Protein AF-A0A2N2KAP6-F1 (afdb_monomer_lite)

Sequence (60 aa):
MAELYSEGRKPTDEVAEEIIKR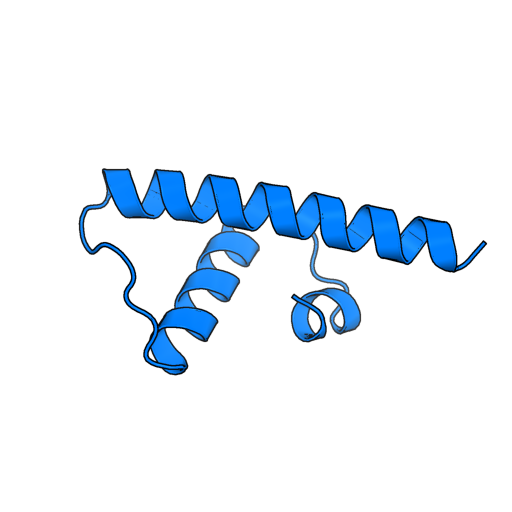LEAKGNYIPSSDRARREYAYVLLKEYRKYIKDHSDSGR

Radius of gyration: 12.19 Å; chains: 1; bounding box: 30×20×29 Å

pLDDT: mean 91.35, std 9.25, range [48.09, 97.25]

Structure (mmCIF, N/CA/C/O backbone):
data_AF-A0A2N2KAP6-F1
#
_entry.id   AF-A0A2N2KAP6-F1
#
loop_
_atom_site.group_PDB
_atom_site.id
_atom_site.type_symbol
_atom_site.label_atom_id
_atom_site.label_alt_id
_atom_site.label_comp_id
_atom_site.label_asym_id
_atom_site.label_entity_id
_atom_site.label_seq_id
_atom_site.pdbx_PDB_ins_code
_atom_site.Cartn_x
_atom_site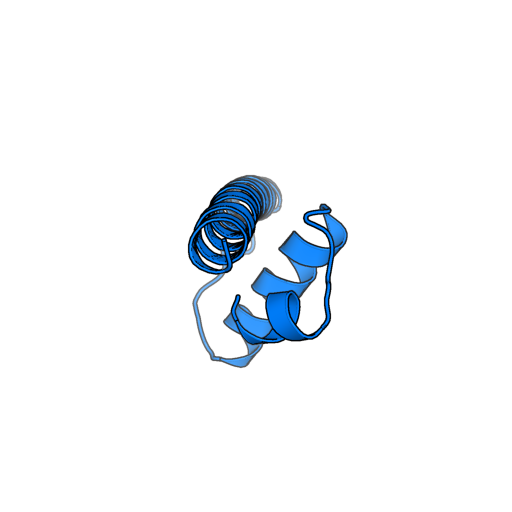.Cartn_y
_atom_site.Cartn_z
_atom_site.occupancy
_atom_site.B_iso_or_equiv
_atom_site.auth_seq_id
_atom_site.auth_comp_id
_atom_site.auth_asym_id
_atom_site.auth_atom_id
_atom_site.pdbx_PDB_model_num
ATOM 1 N N . MET A 1 1 ? -4.298 -7.394 2.062 1.00 86.31 1 MET A N 1
ATOM 2 C CA . MET A 1 1 ? -5.005 -6.335 2.814 1.00 86.31 1 MET A CA 1
ATOM 3 C C . MET A 1 1 ? -5.497 -6.835 4.165 1.00 86.31 1 MET A C 1
ATOM 5 O O . MET A 1 1 ? -5.056 -6.279 5.157 1.00 86.31 1 MET A O 1
ATOM 9 N N . ALA A 1 2 ? -6.316 -7.894 4.228 1.00 89.94 2 ALA A N 1
ATOM 10 C CA . ALA A 1 2 ? -6.841 -8.430 5.493 1.00 89.94 2 ALA A CA 1
ATOM 11 C C . ALA A 1 2 ? -5.758 -8.766 6.539 1.00 89.94 2 ALA A C 1
ATOM 13 O O . ALA A 1 2 ? -5.869 -8.335 7.679 1.00 89.94 2 ALA A O 1
ATOM 14 N N . GLU A 1 3 ? -4.682 -9.452 6.137 1.00 90.56 3 GLU A N 1
ATOM 15 C CA . GLU A 1 3 ? -3.547 -9.768 7.022 1.00 90.56 3 GLU A CA 1
ATOM 16 C C . GLU A 1 3 ? -2.926 -8.499 7.638 1.00 90.56 3 GLU A C 1
ATOM 18 O O . GLU A 1 3 ? -2.861 -8.368 8.854 1.00 90.56 3 GLU A O 1
ATOM 23 N N . LEU A 1 4 ? -2.567 -7.509 6.812 1.00 91.62 4 LEU A N 1
ATOM 24 C CA . LEU A 1 4 ? -2.001 -6.230 7.269 1.00 91.62 4 LEU A CA 1
ATOM 25 C C . LEU A 1 4 ? -2.949 -5.470 8.207 1.00 91.62 4 LEU A C 1
ATOM 27 O O . LEU A 1 4 ? -2.501 -4.866 9.180 1.00 91.62 4 LEU A O 1
ATOM 31 N N . TYR A 1 5 ? -4.255 -5.527 7.934 1.00 91.38 5 TYR A N 1
ATOM 32 C CA . TYR A 1 5 ? -5.267 -4.934 8.803 1.00 91.38 5 TYR A CA 1
ATOM 33 C C . TYR A 1 5 ? -5.330 -5.646 10.158 1.00 91.38 5 TYR A C 1
ATOM 35 O O . TYR A 1 5 ? -5.325 -4.982 11.190 1.00 91.38 5 TYR A O 1
ATOM 43 N N . SER A 1 6 ? -5.311 -6.984 10.167 1.00 91.50 6 SER A N 1
ATOM 44 C CA . SER A 1 6 ? -5.280 -7.779 11.403 1.00 91.50 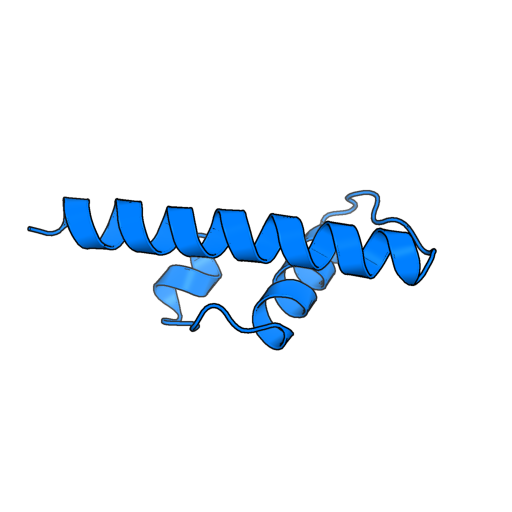6 SER A CA 1
ATOM 45 C C . SER A 1 6 ? -3.997 -7.574 12.217 1.00 91.50 6 SER A C 1
ATOM 47 O O . SER A 1 6 ? -4.034 -7.605 13.441 1.00 91.50 6 SER A O 1
ATOM 49 N N . GLU A 1 7 ? -2.880 -7.278 11.546 1.00 92.44 7 GLU A N 1
ATOM 50 C CA . GLU A 1 7 ? -1.608 -6.875 12.158 1.00 92.44 7 GLU A CA 1
ATOM 51 C C . GLU A 1 7 ? -1.631 -5.419 12.689 1.00 92.44 7 GLU A C 1
ATOM 53 O O . GLU A 1 7 ? -0.641 -4.949 13.249 1.00 92.44 7 GLU A O 1
ATOM 58 N N . GLY A 1 8 ? -2.719 -4.662 12.488 1.00 91.50 8 GLY A N 1
ATOM 59 C CA . GLY A 1 8 ? -2.826 -3.258 12.902 1.00 91.50 8 GLY A CA 1
ATOM 60 C C . GLY A 1 8 ? -1.901 -2.308 12.131 1.00 91.50 8 GLY A C 1
ATOM 61 O O . GLY A 1 8 ? -1.558 -1.227 12.622 1.00 91.50 8 GLY A O 1
ATOM 62 N N . ARG A 1 9 ? -1.458 -2.693 10.927 1.00 93.56 9 ARG A N 1
ATOM 63 C CA . ARG A 1 9 ? -0.513 -1.906 10.124 1.00 93.56 9 ARG A CA 1
ATOM 64 C C . ARG A 1 9 ? -1.160 -0.605 9.653 1.00 93.56 9 ARG A C 1
ATOM 66 O O . ARG A 1 9 ? -2.195 -0.617 8.985 1.00 93.56 9 ARG A O 1
ATOM 73 N N . LYS A 1 10 ? -0.513 0.524 9.948 1.00 94.06 10 LYS A N 1
ATOM 74 C CA . LYS A 1 10 ? -0.954 1.858 9.510 1.00 94.06 10 LYS A CA 1
ATOM 75 C C . LYS A 1 10 ? -0.710 2.059 8.007 1.00 94.06 10 LYS A C 1
ATOM 77 O O . LYS A 1 10 ? 0.257 1.520 7.483 1.00 94.06 10 LYS A O 1
ATOM 82 N N . PRO A 1 11 ? -1.528 2.859 7.304 1.00 93.62 11 PRO A N 1
ATOM 83 C CA . PRO A 1 11 ? -1.371 3.081 5.870 1.00 93.62 11 PRO A CA 1
ATOM 84 C C . PRO A 1 11 ? -0.225 4.066 5.565 1.00 93.62 11 PRO A C 1
ATOM 86 O O . PRO A 1 11 ? -0.464 5.246 5.279 1.00 93.62 11 PRO A O 1
ATOM 89 N N . THR A 1 12 ? 1.009 3.559 5.593 1.00 96.31 12 THR A N 1
ATOM 90 C CA . THR A 1 12 ? 2.255 4.253 5.221 1.00 96.31 12 THR A CA 1
ATOM 91 C C . THR A 1 12 ? 2.832 3.728 3.902 1.00 96.31 12 THR A C 1
ATOM 93 O O . THR A 1 12 ? 2.439 2.663 3.425 1.00 96.31 12 THR A O 1
ATOM 96 N N . ASP A 1 13 ? 3.797 4.453 3.331 1.00 93.50 13 ASP A N 1
ATOM 97 C CA . ASP A 1 13 ? 4.492 4.045 2.099 1.00 93.50 13 ASP A CA 1
ATOM 98 C C . ASP A 1 13 ? 5.213 2.695 2.260 1.00 93.50 13 ASP A C 1
ATOM 100 O O . ASP A 1 13 ? 5.191 1.861 1.359 1.00 93.50 13 ASP A O 1
ATOM 104 N N . GLU A 1 14 ? 5.768 2.421 3.444 1.00 95.19 14 GLU A N 1
ATOM 105 C CA . GLU A 1 14 ? 6.366 1.119 3.770 1.00 95.19 14 GLU A CA 1
ATOM 106 C C . GLU A 1 14 ? 5.357 -0.029 3.658 1.00 95.19 14 GLU A C 1
ATOM 108 O O . GLU A 1 14 ? 5.686 -1.110 3.170 1.00 95.19 14 GLU A O 1
ATOM 113 N N . VAL A 1 15 ? 4.109 0.201 4.078 1.00 96.12 15 VAL A N 1
ATOM 114 C CA . VAL A 1 15 ? 3.043 -0.799 3.957 1.00 96.12 15 VAL A CA 1
ATOM 115 C C . VAL A 1 15 ? 2.620 -0.974 2.503 1.00 96.12 15 VAL A C 1
ATOM 117 O O . VAL A 1 15 ? 2.314 -2.094 2.103 1.00 96.12 15 VAL A O 1
ATOM 120 N N . ALA A 1 16 ? 2.651 0.084 1.691 1.00 95.50 16 ALA A N 1
ATOM 121 C CA . ALA A 1 16 ? 2.424 -0.037 0.254 1.00 95.50 16 ALA A CA 1
ATOM 122 C C . ALA A 1 16 ? 3.475 -0.947 -0.404 1.00 95.50 16 ALA A C 1
ATOM 124 O O . ALA A 1 16 ? 3.111 -1.863 -1.140 1.00 95.50 16 ALA A O 1
ATOM 125 N N . GLU A 1 17 ? 4.756 -0.770 -0.078 1.00 94.44 17 GLU A N 1
ATOM 126 C CA . GLU A 1 17 ? 5.830 -1.643 -0.572 1.00 94.44 17 GLU A CA 1
ATOM 127 C C . GLU A 1 17 ? 5.712 -3.082 -0.054 1.00 94.44 17 GLU A C 1
ATOM 129 O O . GLU A 1 17 ? 5.966 -4.031 -0.793 1.00 94.44 17 GLU A O 1
ATOM 134 N N . GLU A 1 18 ? 5.272 -3.278 1.188 1.00 95.19 18 GLU A N 1
ATOM 135 C CA . GLU A 1 18 ? 4.992 -4.612 1.726 1.00 95.19 18 GLU A CA 1
ATOM 136 C C . GLU A 1 18 ? 3.846 -5.306 0.969 1.00 95.19 18 GLU A C 1
ATOM 138 O O . GLU A 1 18 ? 3.934 -6.493 0.649 1.00 95.19 18 GLU A O 1
ATOM 143 N N . ILE A 1 19 ? 2.786 -4.569 0.616 1.00 94.88 19 ILE A N 1
ATOM 144 C CA . ILE A 1 19 ? 1.701 -5.093 -0.226 1.00 94.88 19 ILE A CA 1
ATOM 145 C C . ILE A 1 19 ? 2.255 -5.527 -1.585 1.00 94.88 19 ILE A C 1
ATOM 147 O O . ILE A 1 19 ? 1.926 -6.620 -2.046 1.00 94.88 19 ILE A O 1
ATOM 151 N N . ILE A 1 20 ? 3.114 -4.710 -2.202 1.00 94.81 20 ILE A N 1
ATOM 152 C CA . ILE A 1 20 ? 3.754 -5.039 -3.480 1.00 94.81 20 ILE A CA 1
ATOM 153 C C . ILE A 1 20 ? 4.571 -6.328 -3.358 1.00 94.81 20 ILE A C 1
ATOM 155 O O . ILE A 1 20 ? 4.343 -7.252 -4.134 1.00 94.81 20 ILE A O 1
ATOM 159 N N . LYS A 1 21 ? 5.436 -6.448 -2.345 1.00 94.00 21 LYS A N 1
ATOM 160 C CA . LYS A 1 21 ? 6.244 -7.659 -2.114 1.00 94.00 21 LYS A CA 1
ATOM 161 C C . LYS A 1 21 ? 5.384 -8.911 -1.953 1.00 94.00 21 LYS A C 1
ATOM 163 O O . LYS A 1 21 ? 5.689 -9.954 -2.530 1.00 94.00 21 LYS A O 1
ATOM 168 N N . ARG A 1 22 ? 4.278 -8.823 -1.202 1.00 94.06 22 ARG A N 1
ATOM 169 C CA . ARG A 1 22 ? 3.336 -9.946 -1.040 1.00 94.06 22 ARG A CA 1
ATOM 170 C C . ARG A 1 22 ? 2.637 -10.308 -2.356 1.00 94.06 22 ARG A C 1
ATOM 172 O O . ARG A 1 22 ? 2.339 -11.481 -2.571 1.00 94.06 22 ARG A O 1
ATOM 179 N N . LEU A 1 23 ? 2.359 -9.338 -3.230 1.00 93.38 23 LEU A N 1
ATOM 180 C CA . LEU A 1 23 ? 1.784 -9.581 -4.558 1.00 93.38 23 LEU A CA 1
ATOM 181 C C . LEU A 1 23 ? 2.799 -10.233 -5.509 1.00 93.38 23 LEU A C 1
ATOM 183 O O . LEU A 1 23 ? 2.439 -11.205 -6.177 1.00 93.38 23 LEU A O 1
ATOM 187 N N . GLU A 1 24 ? 4.051 -9.764 -5.513 1.00 94.19 24 GLU A N 1
ATOM 188 C CA . GLU A 1 24 ? 5.169 -10.353 -6.273 1.00 94.19 24 GLU A CA 1
ATOM 189 C C . GLU A 1 24 ? 5.404 -11.808 -5.860 1.00 94.19 24 GLU A C 1
ATOM 191 O O . GLU A 1 24 ? 5.458 -12.695 -6.709 1.00 94.19 24 GLU A O 1
ATOM 196 N N . ALA A 1 25 ? 5.446 -12.082 -4.552 1.00 95.19 25 ALA A N 1
ATOM 197 C CA . ALA A 1 25 ? 5.614 -13.434 -4.015 1.00 95.19 25 ALA A CA 1
ATOM 198 C C . ALA A 1 25 ? 4.476 -14.393 -4.414 1.00 95.19 25 ALA A C 1
ATOM 200 O O . ALA A 1 25 ? 4.677 -15.603 -4.486 1.00 95.19 25 ALA A O 1
ATOM 201 N N . LYS A 1 26 ? 3.282 -13.859 -4.701 1.00 94.94 26 LYS A N 1
ATOM 202 C CA . LYS A 1 26 ? 2.125 -14.615 -5.210 1.00 94.94 26 LYS A CA 1
ATOM 203 C C . LYS A 1 26 ? 2.119 -14.750 -6.740 1.00 94.94 26 LYS A C 1
ATOM 205 O O . LYS A 1 26 ? 1.147 -15.259 -7.290 1.00 94.94 26 LYS A O 1
ATOM 210 N N . GLY A 1 27 ? 3.169 -14.292 -7.426 1.00 94.25 27 GLY A N 1
ATOM 211 C CA . GLY A 1 27 ? 3.309 -14.381 -8.880 1.00 94.25 27 GLY A CA 1
ATOM 212 C C . GLY A 1 27 ? 2.535 -13.318 -9.662 1.00 94.25 27 GLY A C 1
ATOM 213 O O . GLY A 1 27 ? 2.330 -13.484 -10.862 1.00 94.25 27 GLY A O 1
ATOM 214 N N . ASN A 1 28 ? 2.090 -12.231 -9.018 1.00 93.81 28 ASN A N 1
ATOM 215 C CA . ASN A 1 28 ? 1.451 -11.128 -9.738 1.00 93.81 28 ASN A CA 1
ATOM 216 C C . ASN A 1 28 ? 2.505 -10.298 -10.472 1.00 93.81 28 ASN A C 1
ATOM 218 O O . ASN A 1 28 ? 3.571 -10.006 -9.929 1.00 93.81 28 ASN A O 1
ATOM 222 N N . TYR A 1 29 ? 2.177 -9.867 -11.689 1.00 92.31 29 TYR A N 1
ATOM 223 C CA . TYR A 1 29 ? 3.022 -8.940 -12.426 1.00 92.31 29 TYR A CA 1
ATOM 224 C C . TYR A 1 29 ? 3.008 -7.561 -11.762 1.00 92.31 29 TYR A C 1
ATOM 226 O O . TYR A 1 29 ? 1.967 -6.903 -11.710 1.00 92.31 29 TYR A O 1
ATOM 234 N N . ILE A 1 30 ? 4.179 -7.119 -11.308 1.00 91.75 30 ILE A N 1
ATOM 235 C CA . ILE A 1 30 ? 4.422 -5.752 -10.854 1.00 91.75 30 ILE A CA 1
ATOM 236 C C . ILE A 1 30 ? 5.342 -5.062 -11.867 1.00 91.75 30 ILE A C 1
ATOM 238 O O . ILE A 1 30 ? 6.378 -5.626 -12.230 1.00 91.75 30 ILE A O 1
ATO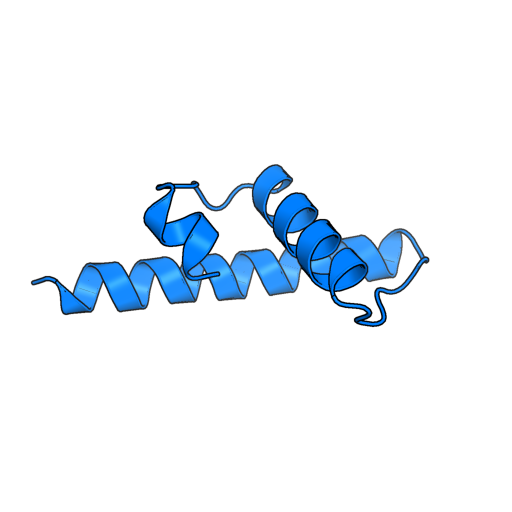M 242 N N . PRO A 1 31 ? 5.004 -3.848 -12.333 1.00 90.50 31 PRO A N 1
ATOM 243 C CA . PRO A 1 31 ? 5.877 -3.093 -13.221 1.00 90.50 31 PRO A CA 1
ATOM 244 C C . PRO A 1 31 ? 7.262 -2.859 -12.602 1.00 90.50 31 PRO A C 1
ATOM 246 O O . PRO A 1 31 ? 7.375 -2.372 -11.479 1.00 90.50 31 PRO A O 1
ATOM 249 N N . SER A 1 32 ? 8.320 -3.150 -13.362 1.00 86.94 32 SER A N 1
ATOM 250 C CA . SER A 1 32 ? 9.713 -2.956 -12.932 1.00 86.94 32 SER A CA 1
ATOM 251 C C . SER A 1 32 ? 10.210 -1.514 -13.076 1.00 86.94 32 SER A C 1
ATOM 253 O O . SER A 1 32 ? 11.229 -1.157 -12.498 1.00 86.94 32 SER A O 1
ATOM 255 N N . SER A 1 33 ? 9.507 -0.673 -13.844 1.00 95.19 33 SER A N 1
ATOM 256 C CA . SER A 1 33 ? 9.826 0.753 -13.948 1.00 95.19 33 SER A CA 1
ATOM 257 C C . SER A 1 33 ? 9.554 1.454 -12.619 1.00 95.19 33 SER A C 1
ATOM 259 O O . SER A 1 33 ? 8.428 1.406 -12.128 1.00 95.19 33 SER A O 1
ATOM 261 N N . ASP A 1 34 ? 10.540 2.185 -12.093 1.00 93.06 34 ASP A N 1
ATOM 262 C CA . ASP A 1 34 ? 10.412 2.936 -10.835 1.00 93.06 34 ASP A CA 1
ATOM 263 C C . ASP A 1 34 ? 9.193 3.861 -10.811 1.00 93.06 34 ASP A C 1
ATOM 265 O O . ASP A 1 34 ? 8.490 3.962 -9.805 1.00 93.06 34 ASP A O 1
ATOM 269 N N . ARG A 1 35 ? 8.915 4.535 -11.933 1.00 94.88 35 ARG A N 1
ATOM 270 C CA . ARG A 1 35 ? 7.756 5.424 -12.047 1.00 94.88 35 ARG A CA 1
ATOM 271 C C . ARG A 1 35 ? 6.452 4.643 -11.911 1.00 94.88 35 ARG A C 1
ATOM 273 O O . ARG A 1 35 ? 5.602 5.015 -11.107 1.00 94.88 35 ARG A O 1
ATOM 280 N N . ALA A 1 36 ? 6.318 3.553 -12.662 1.00 93.94 36 ALA A N 1
ATOM 281 C CA . ALA A 1 36 ? 5.121 2.723 -12.630 1.00 93.94 36 ALA A CA 1
ATOM 282 C C . ALA A 1 36 ? 4.947 2.030 -11.268 1.00 93.94 36 ALA A C 1
ATOM 284 O O . ALA A 1 36 ? 3.830 1.960 -10.763 1.00 93.94 36 ALA A O 1
ATOM 285 N N . ARG A 1 37 ? 6.040 1.591 -10.628 1.00 94.31 37 ARG A N 1
ATOM 286 C CA . ARG A 1 37 ? 6.014 1.017 -9.276 1.00 94.31 37 ARG A CA 1
ATOM 287 C C . ARG A 1 37 ? 5.509 2.028 -8.245 1.00 94.31 37 ARG A C 1
ATOM 289 O O . ARG A 1 37 ? 4.665 1.676 -7.428 1.00 94.31 37 ARG A O 1
ATOM 296 N N . ARG A 1 38 ? 5.952 3.290 -8.312 1.00 94.75 38 ARG A N 1
ATOM 297 C CA . ARG A 1 38 ? 5.462 4.367 -7.427 1.00 94.75 38 ARG A CA 1
ATOM 298 C C . ARG A 1 38 ? 3.973 4.646 -7.618 1.00 94.75 38 ARG A C 1
ATOM 300 O O . ARG A 1 38 ? 3.246 4.775 -6.636 1.00 94.75 38 ARG A O 1
ATOM 307 N N . GLU A 1 39 ? 3.514 4.727 -8.865 1.00 95.81 39 GLU A N 1
ATOM 308 C CA . GLU A 1 39 ? 2.089 4.903 -9.177 1.00 95.81 39 GLU A CA 1
ATOM 309 C C . GLU A 1 39 ? 1.264 3.716 -8.650 1.00 95.81 39 GLU A C 1
ATOM 311 O O . GLU A 1 39 ? 0.213 3.904 -8.033 1.00 95.81 39 GLU A O 1
ATOM 316 N N . TYR A 1 40 ? 1.786 2.497 -8.795 1.00 94.88 40 TYR A N 1
ATOM 317 C CA . TYR A 1 40 ? 1.174 1.284 -8.265 1.00 94.88 40 TYR A CA 1
ATOM 318 C C . TYR A 1 40 ? 1.096 1.287 -6.728 1.00 94.88 40 TYR A C 1
ATOM 320 O O . TYR A 1 40 ? 0.029 1.040 -6.162 1.00 94.88 40 TYR A O 1
ATOM 328 N N . ALA A 1 41 ? 2.186 1.650 -6.044 1.00 95.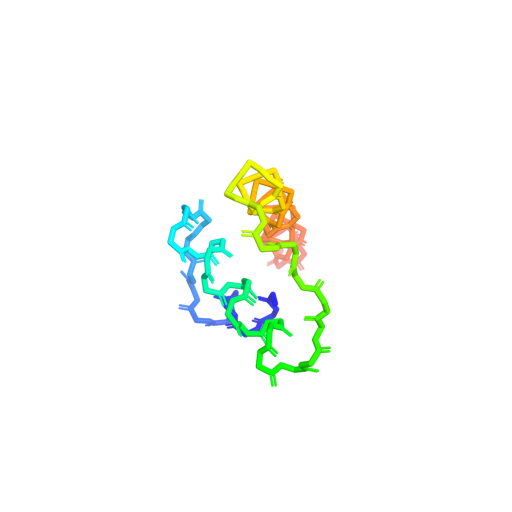25 41 ALA A N 1
ATOM 329 C CA . ALA A 1 41 ? 2.234 1.785 -4.587 1.00 95.25 41 ALA A CA 1
ATOM 330 C C . ALA A 1 41 ? 1.202 2.800 -4.076 1.00 95.25 41 ALA A C 1
ATOM 332 O O . ALA A 1 41 ? 0.477 2.529 -3.117 1.00 95.25 41 ALA A O 1
ATOM 333 N N . TYR A 1 42 ? 1.076 3.944 -4.755 1.00 96.06 42 TYR A N 1
ATOM 334 C CA . TYR A 1 42 ? 0.095 4.971 -4.411 1.00 96.06 42 TYR A CA 1
ATOM 335 C C . TYR A 1 42 ? -1.347 4.446 -4.477 1.00 96.06 42 TYR A C 1
ATOM 337 O O . TYR A 1 42 ? -2.137 4.672 -3.554 1.00 96.06 42 TYR A O 1
ATOM 345 N N . VAL A 1 43 ? -1.692 3.712 -5.541 1.00 96.06 43 VAL A N 1
ATOM 346 C CA . VAL A 1 43 ? -3.028 3.116 -5.695 1.00 96.06 43 VAL A CA 1
ATOM 347 C C . VAL A 1 43 ? -3.288 2.071 -4.611 1.00 96.06 43 VAL A C 1
ATOM 349 O O . VAL A 1 43 ? -4.332 2.119 -3.962 1.00 96.06 43 VAL A O 1
ATOM 352 N N . LEU A 1 44 ? -2.333 1.177 -4.343 1.00 95.56 44 LEU A N 1
ATOM 353 C CA . LEU A 1 44 ? -2.466 0.175 -3.281 1.00 95.56 44 LEU A CA 1
ATOM 354 C C . LEU A 1 44 ? -2.672 0.810 -1.906 1.00 95.56 44 LEU A C 1
ATOM 356 O O . LEU A 1 44 ? -3.507 0.346 -1.128 1.00 95.56 44 LEU A O 1
ATOM 360 N N . LEU A 1 45 ? -1.944 1.887 -1.613 1.00 96.69 45 LEU A N 1
ATOM 361 C CA . LEU A 1 45 ? -2.078 2.604 -0.354 1.00 96.69 45 LEU A CA 1
ATOM 362 C C . LEU A 1 45 ? -3.461 3.247 -0.212 1.00 96.69 45 LEU A C 1
ATOM 364 O O . LEU A 1 45 ? -4.055 3.214 0.869 1.00 96.69 45 LEU A O 1
ATOM 368 N N . LYS A 1 46 ? -3.995 3.811 -1.301 1.00 97.25 46 LYS A N 1
ATOM 369 C CA . LYS A 1 46 ? -5.353 4.363 -1.345 1.00 97.25 46 LYS A CA 1
ATOM 370 C C . LYS A 1 46 ? -6.406 3.284 -1.079 1.00 97.25 46 LYS A C 1
ATOM 372 O O . LYS A 1 46 ? -7.283 3.500 -0.243 1.00 97.25 46 LYS A O 1
ATOM 377 N N . GLU A 1 47 ? -6.294 2.126 -1.727 1.00 96.50 47 GLU A N 1
ATOM 378 C CA . GLU A 1 47 ? -7.212 1.002 -1.510 1.00 96.50 47 GLU A CA 1
ATOM 379 C C . GLU A 1 47 ? -7.098 0.434 -0.093 1.00 96.50 47 GLU A C 1
ATOM 381 O O . GLU A 1 47 ? -8.108 0.118 0.533 1.00 96.50 47 GLU A O 1
ATOM 386 N N . TYR A 1 48 ? -5.890 0.379 0.473 1.00 96.06 48 TYR A N 1
ATOM 387 C CA . TYR A 1 48 ? -5.711 -0.062 1.851 1.00 96.06 48 TYR A CA 1
ATOM 388 C C . TYR A 1 48 ? -6.340 0.912 2.858 1.00 96.06 48 TYR A C 1
ATOM 390 O O . TYR A 1 48 ? -7.023 0.479 3.781 1.00 96.06 48 TYR A O 1
ATOM 398 N N . ARG A 1 49 ? -6.207 2.231 2.657 1.00 95.88 49 ARG A N 1
ATOM 399 C CA . ARG A 1 49 ? -6.905 3.237 3.485 1.00 95.88 49 ARG A CA 1
ATOM 400 C C . ARG A 1 49 ? -8.418 3.063 3.443 1.00 95.88 49 ARG A C 1
ATOM 402 O O . ARG A 1 49 ? -9.063 3.141 4.486 1.00 95.88 49 ARG A O 1
ATOM 409 N N . LYS A 1 50 ? -8.969 2.825 2.251 1.00 96.12 50 LYS A N 1
ATOM 410 C CA . LYS A 1 50 ? -10.396 2.551 2.076 1.00 96.12 50 LYS A CA 1
ATOM 411 C C . LYS A 1 50 ? -10.801 1.284 2.827 1.00 96.12 50 LYS A C 1
ATOM 413 O O . LYS A 1 50 ? -11.732 1.332 3.618 1.00 96.12 50 LYS A O 1
ATOM 418 N N . TYR A 1 51 ? -10.039 0.203 2.664 1.00 95.00 51 TYR A N 1
ATOM 419 C CA . TYR A 1 51 ? -10.266 -1.051 3.377 1.00 95.00 51 TYR A CA 1
ATOM 420 C C . TYR A 1 51 ? -10.314 -0.845 4.897 1.00 95.00 51 TYR A C 1
ATOM 422 O O . TYR A 1 51 ? -11.269 -1.281 5.530 1.00 95.00 51 TYR A O 1
ATOM 430 N N . ILE A 1 52 ? -9.325 -0.152 5.477 1.00 94.31 52 ILE A N 1
ATOM 431 C CA . ILE A 1 52 ? -9.292 0.148 6.919 1.00 94.31 52 ILE A CA 1
ATOM 432 C C . ILE A 1 52 ? -10.563 0.886 7.342 1.00 94.31 52 ILE A C 1
ATOM 434 O O . ILE A 1 52 ? -11.185 0.494 8.322 1.00 94.31 52 ILE A O 1
ATOM 438 N N . LYS A 1 53 ? -10.947 1.933 6.601 1.00 93.75 53 LYS A N 1
ATOM 439 C CA . LYS A 1 53 ? -12.129 2.744 6.907 1.00 93.75 53 LYS A CA 1
ATOM 440 C C . LYS A 1 53 ? -13.410 1.905 6.893 1.00 93.75 53 LYS A C 1
ATOM 442 O O . LYS A 1 53 ? -14.165 1.923 7.860 1.00 93.75 53 LYS A O 1
ATOM 447 N N . ASP A 1 54 ? -13.615 1.129 5.832 1.00 93.19 54 ASP A N 1
ATOM 448 C CA . ASP A 1 54 ? -14.809 0.296 5.669 1.00 93.19 54 ASP A CA 1
ATOM 449 C C . ASP A 1 54 ? -14.917 -0.758 6.794 1.00 93.19 54 ASP A C 1
ATOM 451 O O . ASP A 1 54 ? -16.017 -1.080 7.245 1.00 93.19 54 ASP A O 1
ATOM 455 N N . HIS A 1 55 ? -13.779 -1.252 7.301 1.00 89.38 55 HIS A N 1
ATOM 456 C CA . HIS A 1 55 ? -13.712 -2.248 8.380 1.00 89.38 55 HIS A CA 1
ATOM 457 C C . HIS A 1 55 ? -13.708 -1.645 9.791 1.00 89.38 55 HIS A C 1
ATOM 459 O O . HIS A 1 55 ? -14.019 -2.346 10.75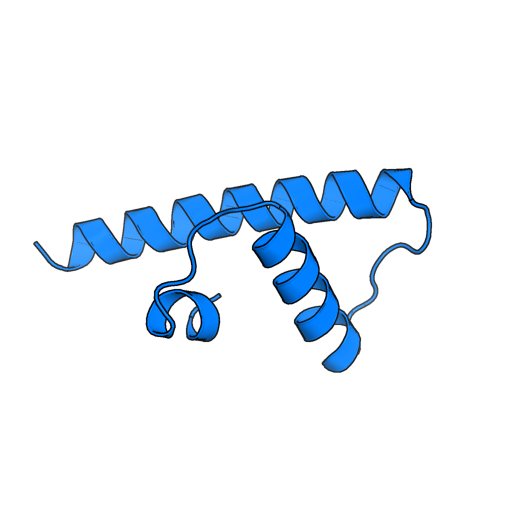2 1.00 89.38 55 HIS A O 1
ATOM 465 N N . SER A 1 56 ? -13.369 -0.364 9.939 1.00 81.69 56 SER A N 1
ATOM 466 C CA . SER A 1 56 ? -13.535 0.356 11.203 1.00 81.69 56 SER A CA 1
ATOM 467 C C . SER A 1 56 ? -14.973 0.830 11.411 1.00 81.69 56 SER A C 1
ATOM 469 O O . SER A 1 56 ? -15.431 0.897 12.548 1.00 81.69 56 SER A O 1
ATOM 471 N N . ASP A 1 57 ? -15.688 1.139 10.324 1.00 72.94 57 ASP A N 1
ATOM 472 C CA . ASP A 1 57 ? -17.073 1.622 10.378 1.00 72.94 57 ASP A CA 1
ATOM 473 C C . ASP A 1 57 ? -18.092 0.482 10.549 1.00 72.94 57 ASP A C 1
ATOM 475 O O . ASP A 1 57 ? -19.162 0.700 11.105 1.00 72.94 57 ASP A O 1
ATOM 479 N N . SER A 1 58 ? -17.753 -0.748 10.148 1.00 60.53 58 SER A N 1
ATOM 480 C CA . SER A 1 58 ? -18.603 -1.942 10.318 1.00 60.53 58 SER A CA 1
ATOM 481 C C . SER A 1 58 ? -18.491 -2.613 11.697 1.00 60.53 58 SER A C 1
ATOM 483 O O . SER A 1 58 ? -19.233 -3.548 11.985 1.00 60.53 58 SER A O 1
ATOM 485 N N . GLY A 1 59 ? -17.588 -2.132 12.558 1.00 55.88 59 GLY A N 1
ATOM 486 C CA . GLY A 1 59 ? -17.467 -2.546 13.961 1.00 55.88 59 GLY A CA 1
ATOM 487 C C . GLY A 1 59 ? -18.202 -1.648 14.966 1.00 55.88 59 GLY A C 1
ATOM 488 O O . GLY A 1 59 ? -17.977 -1.808 16.167 1.00 55.88 59 GLY A O 1
ATOM 489 N N . ARG A 1 60 ? -19.015 -0.688 14.502 1.00 48.09 60 ARG A N 1
ATOM 490 C CA . ARG A 1 60 ? -19.831 0.213 15.334 1.00 48.09 60 ARG A CA 1
ATOM 491 C C . ARG A 1 60 ? -21.313 -0.116 15.267 1.00 48.09 60 ARG A C 1
ATOM 493 O O . ARG A 1 60 ? -21.791 -0.444 14.161 1.00 48.09 60 ARG A O 1
#

Secondary structure (DSSP, 8-state):
-HHHHHTT--S-HHHHHHHHHHHHHTT-----SHHHHHHHHHHHHHHHHHHHHHHHHTT-

Foldseek 3Di:
DVVCVVVVHDLDLVVLVVVVVVCVVVVHDQDPDPVSNVVSSVVSSVVVVVVNVVVVVVVD